Protein AF-A0A8J6T731-F1 (afdb_monomer_lite)

Sequence (92 aa):
MKNIMDGKAMALELCRSWEDLLEQTGLSPEVDYRIRKMINRMTPLLNKMYLKTVKGQEMVLQCAEKTRRIQHQLNSNKEDVYFSLTDLEKTY

Foldseek 3D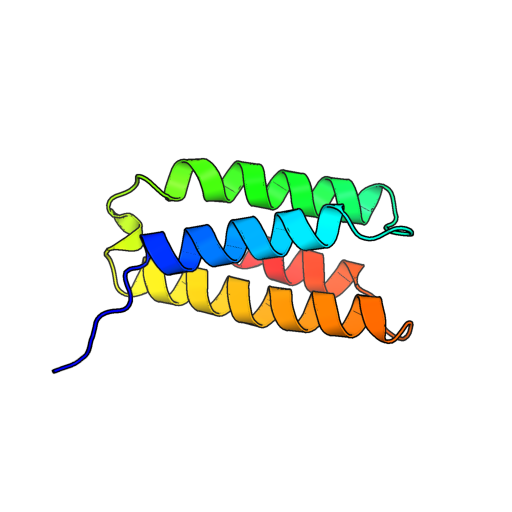i:
DDPPPQLLVLLVVLLVLLVVVLPDPPDDPVRNVLSVVVSVVSVVVSPDPLSVDPLSSVLSVVLSVLSVVLVVCVVVVDDDSVVSSVVSVVSD

Secondary structure (DSSP, 8-state):
------HHHHHHHHHHHHHHHHTSTT--HHHHHHHHHHHHHHGGGTTSGGGGSHHHHHHHHHHHHHHHHHHHHHHHT-S-HHHHHHHHHHT-

Structure (mmCIF, N/CA/C/O backbone):
data_AF-A0A8J6T731-F1
#
_entry.id   AF-A0A8J6T731-F1
#
loop_
_atom_site.group_PDB
_atom_site.id
_atom_site.type_symbol
_atom_site.label_atom_id
_atom_site.label_alt_id
_atom_site.label_comp_id
_atom_site.label_asym_id
_atom_site.label_entity_id
_atom_site.label_seq_id
_atom_site.pdbx_PDB_ins_code
_atom_site.Cartn_x
_atom_site.Cartn_y
_atom_site.Cartn_z
_atom_site.occupancy
_atom_site.B_iso_or_equiv
_atom_site.auth_seq_id
_atom_site.auth_comp_id
_atom_site.auth_asym_id
_atom_site.auth_atom_id
_atom_site.pdbx_PDB_model_num
ATOM 1 N N . MET A 1 1 ? 25.225 -11.427 -13.339 1.00 42.12 1 MET A N 1
ATOM 2 C CA . MET A 1 1 ? 24.211 -11.985 -12.418 1.00 42.12 1 MET A CA 1
ATOM 3 C C . MET A 1 1 ? 23.869 -10.965 -11.339 1.00 42.12 1 MET A C 1
ATOM 5 O O . MET A 1 1 ? 24.634 -10.779 -10.407 1.00 42.12 1 MET A O 1
ATOM 9 N N . LYS A 1 2 ? 22.724 -10.303 -11.483 1.00 33.06 2 LYS A N 1
ATOM 10 C CA . LYS A 1 2 ? 21.843 -9.876 -10.390 1.00 33.06 2 LYS A CA 1
ATOM 11 C C . LYS A 1 2 ? 20.459 -10.149 -10.962 1.00 33.06 2 LYS A C 1
ATOM 13 O O . LYS A 1 2 ? 20.150 -9.589 -12.010 1.00 33.06 2 LYS A O 1
ATOM 18 N N . ASN A 1 3 ? 19.695 -11.068 -10.375 1.00 45.44 3 ASN A N 1
ATOM 19 C CA . ASN A 1 3 ? 18.272 -11.158 -10.688 1.00 45.44 3 ASN A CA 1
ATOM 20 C C . ASN A 1 3 ? 17.702 -9.801 -10.288 1.00 45.44 3 ASN A C 1
ATOM 22 O O . ASN A 1 3 ? 17.554 -9.523 -9.101 1.00 45.44 3 ASN A O 1
ATOM 26 N N . ILE A 1 4 ? 17.521 -8.914 -11.267 1.00 52.78 4 ILE A N 1
ATOM 27 C CA . ILE A 1 4 ? 16.784 -7.677 -11.071 1.00 52.78 4 ILE A CA 1
ATOM 28 C C . ILE A 1 4 ? 15.380 -8.169 -10.753 1.00 52.78 4 ILE A C 1
ATOM 30 O O . ILE A 1 4 ? 14.661 -8.609 -11.646 1.00 52.78 4 ILE A O 1
ATOM 34 N N . MET A 1 5 ? 15.061 -8.227 -9.461 1.00 64.12 5 MET A N 1
ATOM 35 C CA . MET A 1 5 ? 13.722 -8.532 -8.989 1.00 64.12 5 MET A CA 1
ATOM 36 C C . MET A 1 5 ? 12.792 -7.578 -9.742 1.00 64.12 5 MET A C 1
ATOM 38 O O . MET A 1 5 ? 13.040 -6.371 -9.768 1.00 64.12 5 MET A O 1
ATOM 42 N N . ASP A 1 6 ? 11.809 -8.119 -10.460 1.00 79.69 6 ASP A N 1
ATOM 43 C CA . ASP A 1 6 ? 10.935 -7.299 -11.292 1.00 79.69 6 ASP A CA 1
ATOM 44 C C . ASP A 1 6 ? 10.189 -6.317 -10.379 1.00 79.69 6 ASP A C 1
ATOM 46 O O . ASP A 1 6 ? 9.433 -6.729 -9.498 1.00 79.69 6 ASP A O 1
ATOM 50 N N . GLY A 1 7 ? 10.412 -5.012 -10.566 1.00 78.94 7 GLY A N 1
ATOM 51 C CA . GLY A 1 7 ? 9.762 -3.971 -9.769 1.00 78.94 7 GLY A CA 1
ATOM 52 C C . GLY A 1 7 ? 8.241 -4.053 -9.831 1.00 78.94 7 GLY A C 1
ATOM 53 O O . GLY A 1 7 ? 7.572 -3.693 -8.865 1.00 78.94 7 GLY A O 1
ATOM 54 N N . LYS A 1 8 ? 7.690 -4.610 -10.916 1.00 83.81 8 LYS A N 1
ATOM 55 C CA . LYS A 1 8 ? 6.266 -4.924 -11.012 1.00 83.81 8 LYS A CA 1
ATOM 56 C C . LYS A 1 8 ? 5.854 -6.034 -10.046 1.00 83.81 8 LYS A C 1
ATOM 58 O O . LYS A 1 8 ? 4.821 -5.905 -9.397 1.00 83.81 8 LYS A O 1
ATOM 63 N N . ALA A 1 9 ? 6.637 -7.106 -9.943 1.00 85.44 9 ALA A N 1
ATOM 64 C CA . ALA A 1 9 ? 6.357 -8.204 -9.020 1.00 85.44 9 ALA A CA 1
ATOM 65 C C . ALA A 1 9 ? 6.435 -7.734 -7.560 1.00 85.44 9 ALA A C 1
ATOM 67 O O . ALA A 1 9 ? 5.516 -8.003 -6.792 1.00 85.44 9 ALA A O 1
ATOM 68 N N . MET A 1 10 ? 7.459 -6.947 -7.211 1.00 85.38 10 MET A N 1
ATOM 69 C CA . MET A 1 10 ? 7.587 -6.362 -5.869 1.00 85.38 10 MET A CA 1
ATOM 70 C C . MET A 1 10 ? 6.411 -5.436 -5.533 1.00 85.38 10 MET A C 1
ATOM 72 O O . MET A 1 10 ? 5.880 -5.468 -4.427 1.00 85.38 10 MET A O 1
ATOM 76 N N . ALA A 1 11 ? 5.973 -4.617 -6.490 1.00 86.50 11 ALA A N 1
ATOM 77 C CA . ALA A 1 11 ? 4.857 -3.707 -6.274 1.00 86.50 11 ALA A CA 1
ATOM 78 C C . ALA A 1 11 ? 3.510 -4.446 -6.159 1.00 86.50 11 ALA A C 1
ATOM 80 O O . ALA A 1 11 ? 2.654 -4.032 -5.383 1.00 86.50 11 ALA A O 1
ATOM 81 N N . LEU A 1 12 ? 3.333 -5.558 -6.883 1.00 88.31 12 LEU A N 1
ATOM 82 C CA . LEU A 1 12 ? 2.175 -6.445 -6.727 1.00 88.31 12 LEU A CA 1
ATOM 83 C C . LEU A 1 12 ? 2.144 -7.101 -5.343 1.00 88.31 12 LEU A C 1
ATOM 85 O O . LEU A 1 12 ? 1.091 -7.142 -4.715 1.00 88.31 12 LEU A O 1
ATOM 89 N N . GLU A 1 13 ? 3.283 -7.596 -4.863 1.00 89.19 13 GLU A N 1
ATOM 90 C CA . GLU A 1 13 ? 3.407 -8.168 -3.517 1.00 89.19 13 GLU A CA 1
ATOM 91 C C . GLU A 1 13 ? 3.116 -7.124 -2.429 1.00 89.19 13 GLU A C 1
ATOM 93 O O . GLU A 1 13 ? 2.438 -7.415 -1.443 1.00 89.19 13 GLU A O 1
ATOM 98 N N . LEU A 1 14 ? 3.556 -5.882 -2.644 1.00 89.19 14 LEU A N 1
ATOM 99 C CA . LEU A 1 14 ? 3.256 -4.764 -1.757 1.00 89.19 14 LEU A CA 1
ATOM 100 C C . LEU A 1 14 ? 1.758 -4.427 -1.725 1.00 89.19 14 LEU A C 1
ATOM 102 O O . LEU A 1 14 ? 1.209 -4.265 -0.639 1.00 89.19 14 LEU A O 1
ATOM 106 N N . CYS A 1 15 ? 1.087 -4.367 -2.882 1.00 89.50 15 CYS A N 1
ATOM 107 C CA . CYS A 1 15 ? -0.367 -4.177 -2.924 1.00 89.50 15 CYS A CA 1
ATOM 108 C C . CYS A 1 15 ? -1.102 -5.289 -2.171 1.00 89.50 15 CYS A C 1
ATOM 110 O O . CYS A 1 15 ? -1.966 -4.979 -1.359 1.00 89.50 15 CYS A O 1
ATOM 112 N N . ARG A 1 16 ? -0.713 -6.555 -2.372 1.00 90.19 16 ARG A N 1
ATOM 113 C CA . ARG A 1 16 ? -1.298 -7.688 -1.636 1.00 90.19 16 ARG A CA 1
ATOM 114 C C . ARG A 1 16 ? -1.093 -7.554 -0.132 1.00 90.19 16 ARG A C 1
ATOM 116 O O . ARG A 1 16 ? -2.036 -7.694 0.623 1.00 90.19 16 ARG A O 1
ATOM 123 N N . SER A 1 17 ? 0.106 -7.163 0.300 1.00 88.50 17 SER A N 1
ATOM 124 C CA . SER A 1 17 ? 0.395 -6.935 1.724 1.00 88.50 17 SER A CA 1
ATOM 125 C C . SER A 1 17 ? -0.486 -5.842 2.345 1.00 88.50 17 SER A C 1
ATOM 127 O O . SER A 1 17 ? -0.770 -5.876 3.542 1.00 88.50 17 SER A O 1
ATOM 129 N N . TRP A 1 18 ? -0.892 -4.843 1.556 1.00 89.75 18 TRP A N 1
ATOM 130 C CA . TRP A 1 18 ? -1.841 -3.812 1.977 1.00 89.75 18 TRP A CA 1
ATOM 131 C C . TRP A 1 18 ? -3.290 -4.298 1.960 1.00 89.75 18 TRP A C 1
ATOM 133 O O . TRP A 1 18 ? -4.054 -3.918 2.840 1.00 89.75 18 TRP A O 1
ATOM 143 N N . GLU A 1 19 ? -3.673 -5.133 0.998 1.00 90.62 19 GLU A N 1
ATOM 144 C CA . GLU A 1 19 ? -4.982 -5.796 0.981 1.00 90.62 19 GLU A CA 1
ATOM 145 C C . GLU A 1 19 ? -5.138 -6.707 2.207 1.00 90.62 19 GLU A C 1
ATOM 147 O O . GLU A 1 19 ? -6.110 -6.560 2.941 1.00 90.62 19 GLU A O 1
ATOM 152 N N . ASP A 1 20 ? -4.122 -7.515 2.521 1.00 89.62 20 ASP A N 1
ATOM 153 C CA . ASP A 1 20 ? -4.081 -8.375 3.711 1.00 89.62 20 ASP A CA 1
ATOM 154 C C . ASP A 1 20 ? -4.212 -7.563 5.014 1.00 89.62 20 ASP A C 1
ATOM 156 O O . ASP A 1 20 ? -4.817 -8.012 5.987 1.00 89.62 20 ASP A O 1
ATOM 160 N N . LEU A 1 21 ? -3.655 -6.344 5.053 1.00 85.06 21 LEU A N 1
ATOM 161 C CA . LEU A 1 21 ? -3.838 -5.434 6.185 1.00 85.06 21 LEU A CA 1
ATOM 162 C C . LEU A 1 21 ? -5.298 -4.992 6.325 1.00 85.06 21 LEU A C 1
ATOM 164 O O . LEU A 1 21 ? -5.799 -4.953 7.443 1.00 85.06 21 LEU A O 1
ATOM 168 N N . LEU A 1 22 ? -5.979 -4.669 5.220 1.00 87.44 22 LEU A N 1
ATOM 169 C CA . LEU A 1 22 ? -7.388 -4.251 5.237 1.00 87.44 22 LEU A CA 1
ATOM 170 C C . LEU A 1 22 ? -8.333 -5.359 5.714 1.00 87.44 22 LEU A C 1
ATOM 172 O O . LEU A 1 22 ? -9.419 -5.058 6.205 1.00 87.44 22 LEU A O 1
ATOM 176 N N . GLU A 1 23 ? -7.934 -6.623 5.582 1.00 87.69 23 GLU A N 1
ATOM 177 C CA . GLU A 1 23 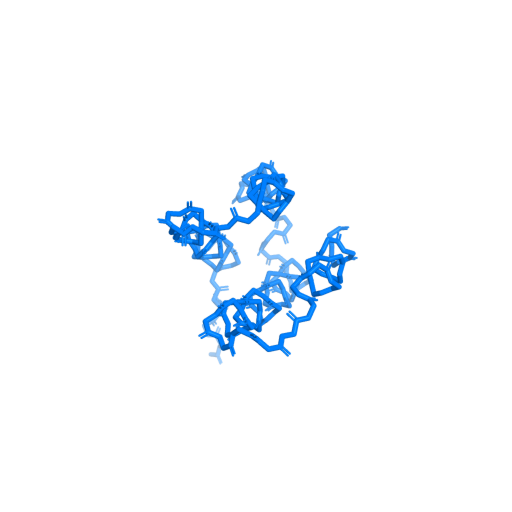? -8.693 -7.767 6.092 1.00 87.69 23 GLU A CA 1
ATOM 178 C C . GLU A 1 23 ? -8.556 -7.950 7.615 1.00 87.69 23 GLU A C 1
ATOM 180 O O . GLU A 1 23 ? -9.326 -8.700 8.222 1.00 87.69 23 GLU A O 1
ATOM 185 N N . GLN A 1 24 ? -7.624 -7.246 8.272 1.00 80.94 24 GLN A N 1
ATOM 186 C CA . GLN A 1 24 ? -7.465 -7.317 9.723 1.00 80.94 24 GLN A CA 1
ATOM 187 C C . GLN A 1 24 ? -8.622 -6.624 10.452 1.00 80.94 24 GLN A C 1
ATOM 189 O O . GLN A 1 24 ? -8.922 -5.444 10.258 1.00 80.94 24 GLN A O 1
ATOM 194 N N . THR A 1 25 ? -9.254 -7.349 11.373 1.00 70.19 25 THR A N 1
ATOM 195 C CA . THR A 1 25 ? -10.294 -6.796 12.244 1.00 70.19 25 THR A CA 1
ATOM 196 C C . THR A 1 25 ? -9.695 -5.819 13.255 1.00 70.19 25 THR A C 1
ATOM 198 O O . THR A 1 25 ? -8.715 -6.149 13.918 1.00 70.19 25 THR A O 1
ATOM 201 N N . GLY A 1 26 ? -10.326 -4.657 13.440 1.00 73.56 26 GLY A N 1
ATOM 202 C CA . GLY A 1 26 ? -9.922 -3.679 14.459 1.00 73.56 26 GLY A CA 1
ATOM 203 C C . GLY A 1 26 ? -9.071 -2.515 13.946 1.00 73.5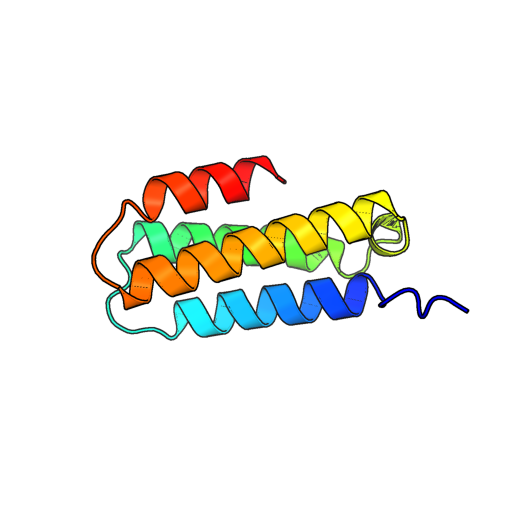6 26 GLY A C 1
ATOM 204 O O . GLY A 1 26 ? -8.619 -1.704 14.753 1.00 73.56 26 GLY A O 1
ATOM 205 N N . LEU A 1 27 ? -8.886 -2.383 12.628 1.00 79.12 27 LEU A N 1
ATOM 206 C CA . LEU A 1 27 ? -8.335 -1.157 12.053 1.00 79.12 27 LEU A CA 1
ATOM 207 C C . LEU A 1 27 ? -9.252 0.038 12.329 1.00 79.12 27 LEU A C 1
ATOM 209 O O . LEU A 1 27 ? -10.475 -0.043 12.194 1.00 79.12 27 LEU A O 1
ATOM 213 N N . SER A 1 28 ? -8.654 1.177 12.676 1.00 82.69 28 SER A N 1
ATOM 214 C CA . SER A 1 28 ? -9.409 2.425 12.745 1.00 82.69 28 SER A CA 1
ATOM 215 C C . SER A 1 28 ? -9.840 2.859 11.333 1.00 82.69 28 SER A C 1
ATOM 217 O O . SER A 1 28 ? -9.112 2.604 10.367 1.00 82.69 28 SER A O 1
ATOM 219 N N . PRO A 1 29 ? -10.981 3.564 11.184 1.00 83.25 29 PRO A N 1
ATOM 220 C CA . PRO A 1 29 ? -11.452 4.031 9.877 1.00 83.25 29 PRO A CA 1
ATOM 221 C C . PRO A 1 29 ? -10.420 4.867 9.108 1.00 83.25 29 PRO A C 1
ATOM 223 O O . PRO A 1 29 ? -10.357 4.822 7.883 1.00 83.25 29 PRO A O 1
ATOM 226 N N . GLU A 1 30 ? -9.585 5.623 9.822 1.00 81.25 30 GLU A N 1
ATOM 227 C CA . GLU A 1 30 ? -8.528 6.415 9.202 1.00 81.25 30 GLU A CA 1
ATOM 228 C C . GLU A 1 30 ? -7.380 5.553 8.660 1.00 81.25 30 GLU A C 1
ATOM 230 O O . GLU A 1 30 ? -6.880 5.815 7.562 1.00 81.25 30 GLU A O 1
ATOM 235 N N . VAL A 1 31 ? -6.963 4.525 9.404 1.00 80.44 31 VAL A N 1
ATOM 236 C CA . VAL A 1 31 ? -5.923 3.592 8.954 1.00 80.44 31 VAL A CA 1
ATOM 237 C C . VAL A 1 31 ? -6.402 2.829 7.718 1.00 80.44 31 VAL A C 1
ATOM 239 O O . VAL A 1 31 ? -5.679 2.789 6.722 1.00 80.44 31 VAL A O 1
ATOM 242 N N . ASP A 1 32 ? -7.637 2.317 7.740 1.00 87.00 32 ASP A N 1
ATOM 243 C CA . ASP A 1 32 ? -8.278 1.672 6.583 1.00 87.00 32 ASP A CA 1
ATOM 244 C C . ASP A 1 32 ? -8.283 2.604 5.356 1.00 87.00 32 ASP A C 1
ATOM 246 O O . ASP A 1 32 ? -7.766 2.246 4.291 1.00 87.00 32 ASP A O 1
ATOM 250 N N . TYR A 1 33 ? -8.759 3.844 5.518 1.00 86.56 33 TYR A N 1
ATOM 251 C CA . TYR A 1 33 ? -8.796 4.830 4.437 1.00 86.56 33 TYR A CA 1
ATOM 252 C C . TYR A 1 33 ? -7.413 5.087 3.823 1.00 86.56 33 TYR A C 1
ATOM 254 O O . TYR A 1 33 ? -7.265 5.124 2.596 1.00 86.56 33 TYR A O 1
ATOM 262 N N . ARG A 1 34 ? -6.381 5.254 4.657 1.00 84.38 34 ARG A N 1
ATOM 263 C CA . ARG A 1 34 ? -5.014 5.515 4.184 1.00 84.38 34 ARG A CA 1
ATOM 264 C C . ARG A 1 34 ? -4.441 4.323 3.429 1.00 84.38 34 ARG A C 1
ATOM 266 O O . ARG A 1 34 ? -3.864 4.516 2.361 1.00 84.38 34 ARG A O 1
ATOM 273 N N . ILE A 1 35 ? -4.659 3.100 3.908 1.00 86.38 35 ILE A N 1
ATOM 274 C CA . ILE A 1 35 ? -4.214 1.890 3.205 1.00 86.38 35 ILE A CA 1
ATOM 275 C C . ILE A 1 35 ? -4.901 1.770 1.837 1.00 86.38 35 ILE A C 1
ATOM 277 O O . ILE A 1 35 ? -4.219 1.608 0.822 1.00 86.38 35 ILE A O 1
ATOM 281 N N . ARG A 1 36 ? -6.222 1.985 1.760 1.00 88.94 36 ARG A N 1
ATOM 282 C CA . ARG A 1 36 ? -6.952 2.020 0.475 1.00 88.94 36 ARG A CA 1
ATOM 283 C C . ARG A 1 36 ? -6.405 3.083 -0.474 1.00 88.94 36 ARG A C 1
ATOM 285 O O . ARG A 1 36 ? -6.218 2.831 -1.665 1.00 88.94 36 ARG A O 1
ATOM 292 N N . LYS A 1 37 ? -6.117 4.280 0.040 1.00 88.12 37 LYS A N 1
ATOM 293 C CA . LYS A 1 37 ? -5.526 5.379 -0.735 1.00 88.12 37 LYS A CA 1
ATOM 294 C C . LYS A 1 37 ? -4.151 5.003 -1.299 1.00 88.12 37 LYS A C 1
ATOM 296 O O . LYS A 1 37 ? -3.868 5.354 -2.445 1.00 88.12 37 LYS A O 1
ATOM 301 N N . MET A 1 38 ? -3.321 4.276 -0.551 1.00 86.00 38 MET A N 1
ATOM 302 C CA . MET A 1 38 ? -2.021 3.792 -1.033 1.00 86.00 38 MET A CA 1
ATOM 303 C C . MET A 1 38 ? -2.167 2.758 -2.154 1.00 86.00 38 MET A C 1
ATOM 305 O O . MET A 1 38 ? -1.542 2.922 -3.203 1.00 86.00 38 MET A O 1
ATOM 309 N N . ILE A 1 39 ? -3.049 1.765 -1.998 1.00 87.69 39 ILE A N 1
ATOM 310 C CA . ILE A 1 39 ? -3.346 0.773 -3.050 1.00 87.69 39 ILE A CA 1
ATOM 311 C C . ILE A 1 39 ? -3.802 1.476 -4.335 1.00 87.69 39 ILE A C 1
ATOM 313 O O . ILE A 1 39 ? -3.274 1.215 -5.421 1.00 87.69 39 ILE A O 1
ATOM 317 N N . ASN A 1 40 ? -4.723 2.435 -4.214 1.00 86.62 40 ASN A N 1
ATOM 318 C CA . ASN A 1 40 ? -5.236 3.205 -5.348 1.00 86.62 40 ASN A CA 1
ATOM 319 C C . ASN A 1 40 ? -4.151 4.039 -6.050 1.00 86.62 40 ASN A C 1
ATOM 321 O O . ASN A 1 40 ? -4.246 4.283 -7.252 1.00 86.62 40 ASN A O 1
ATOM 325 N N . ARG A 1 41 ? -3.106 4.468 -5.329 1.00 84.12 41 ARG A N 1
ATOM 326 C CA . ARG A 1 41 ? -1.960 5.200 -5.894 1.00 84.12 41 ARG A CA 1
ATOM 327 C C . ARG A 1 41 ? -0.901 4.282 -6.507 1.00 84.12 41 ARG A C 1
ATOM 329 O O . ARG A 1 41 ? -0.310 4.656 -7.518 1.00 84.12 41 ARG A O 1
ATOM 336 N N . MET A 1 42 ? -0.667 3.096 -5.942 1.00 82.75 42 MET A N 1
ATOM 337 C CA . MET A 1 42 ? 0.302 2.120 -6.461 1.00 82.75 42 MET A CA 1
ATOM 338 C C . MET A 1 42 ? -0.220 1.376 -7.691 1.00 82.75 42 MET A C 1
ATOM 340 O O . MET A 1 42 ? 0.530 1.174 -8.643 1.00 82.75 42 MET A O 1
ATOM 344 N N . THR A 1 43 ? -1.505 1.016 -7.719 1.00 83.50 43 THR A N 1
ATOM 345 C CA . THR A 1 43 ? -2.104 0.212 -8.800 1.00 83.50 43 THR A CA 1
ATOM 346 C C . THR A 1 43 ? -1.842 0.787 -10.205 1.00 83.50 43 THR A C 1
ATOM 348 O O . THR A 1 43 ? -1.396 0.041 -11.081 1.00 83.50 43 THR A O 1
ATOM 351 N N . PRO A 1 44 ? -1.988 2.106 -10.453 1.00 83.00 44 PRO A N 1
ATOM 352 C CA . PRO A 1 44 ? -1.647 2.705 -11.744 1.00 83.00 44 PRO A CA 1
ATOM 353 C C . PRO A 1 44 ? -0.153 2.656 -12.089 1.00 83.00 44 PRO A C 1
ATOM 355 O O . PRO A 1 44 ? 0.206 2.753 -13.263 1.00 83.00 44 PRO A O 1
ATOM 358 N N . LEU A 1 45 ? 0.735 2.546 -11.096 1.00 78.69 45 LEU A N 1
ATOM 359 C CA . LEU A 1 45 ? 2.183 2.468 -11.304 1.00 78.69 45 LEU A CA 1
ATOM 360 C C . LEU A 1 45 ? 2.640 1.064 -11.713 1.00 78.69 45 LEU A C 1
ATOM 362 O O . LEU A 1 45 ? 3.653 0.962 -12.402 1.00 78.69 45 LEU A O 1
ATOM 366 N N . LEU A 1 46 ? 1.874 0.013 -11.391 1.00 77.00 46 LEU A N 1
ATOM 367 C CA . LEU A 1 46 ? 2.186 -1.390 -11.718 1.00 77.00 46 LEU A CA 1
ATOM 368 C C . LEU A 1 46 ? 2.428 -1.639 -13.213 1.00 77.00 46 LEU A C 1
ATOM 370 O O . LEU A 1 46 ? 3.168 -2.547 -13.591 1.00 77.00 46 LEU A O 1
ATOM 374 N N . ASN A 1 47 ? 1.809 -0.828 -14.070 1.00 72.81 47 ASN A N 1
ATOM 375 C CA . ASN A 1 47 ? 1.932 -0.934 -15.523 1.00 72.81 47 ASN A CA 1
ATOM 376 C C . ASN A 1 47 ? 2.883 0.109 -16.128 1.00 72.81 47 ASN A C 1
ATOM 378 O O . ASN A 1 47 ? 3.056 0.147 -17.347 1.00 72.81 47 ASN A O 1
ATOM 382 N N . LYS A 1 48 ? 3.522 0.955 -15.309 1.00 77.69 48 LYS A N 1
ATOM 383 C CA . LYS A 1 48 ? 4.439 1.989 -15.797 1.00 77.69 48 LYS A CA 1
ATOM 384 C C . LYS A 1 48 ? 5.855 1.453 -15.952 1.00 77.69 48 LYS A C 1
ATOM 386 O O . LYS A 1 48 ? 6.386 0.746 -15.100 1.00 77.69 48 LYS A O 1
ATOM 391 N N . MET A 1 49 ? 6.519 1.918 -17.010 1.00 72.12 49 MET A N 1
ATOM 392 C CA . MET A 1 49 ? 7.935 1.640 -17.275 1.00 72.12 49 MET A CA 1
ATOM 393 C C . MET A 1 49 ? 8.853 2.102 -16.128 1.00 72.12 49 MET A C 1
ATOM 395 O O . MET A 1 49 ? 9.933 1.551 -15.951 1.00 72.12 49 MET A O 1
ATOM 399 N N . TYR A 1 50 ? 8.397 3.057 -15.309 1.00 75.25 50 TYR A N 1
ATOM 400 C CA . TYR A 1 50 ? 9.105 3.558 -14.130 1.00 75.25 50 TYR A CA 1
ATOM 401 C C . TYR A 1 50 ? 9.536 2.451 -13.152 1.00 75.25 50 TYR A C 1
ATOM 403 O O . TYR A 1 50 ? 10.651 2.505 -12.641 1.00 75.25 50 TYR A O 1
ATOM 411 N N . LEU A 1 51 ? 8.730 1.401 -12.958 1.00 77.69 51 LEU A N 1
ATOM 412 C CA . LEU A 1 51 ? 9.079 0.282 -12.067 1.00 77.69 51 LEU A CA 1
ATOM 413 C C . LEU A 1 51 ? 10.194 -0.625 -12.616 1.00 77.69 51 LEU A C 1
ATOM 415 O O . LEU A 1 51 ? 10.756 -1.432 -11.881 1.00 77.69 51 LEU A O 1
ATOM 419 N N . LYS A 1 52 ? 10.560 -0.477 -13.896 1.00 80.06 52 LYS A N 1
ATOM 420 C CA . LYS A 1 52 ? 11.743 -1.132 -14.476 1.00 80.06 52 LYS A CA 1
ATOM 421 C C . LYS A 1 52 ? 13.038 -0.377 -14.169 1.00 80.06 52 LYS A C 1
ATOM 423 O O . LYS A 1 52 ? 14.118 -0.889 -14.445 1.00 80.06 52 LYS A O 1
ATOM 428 N N . THR A 1 53 ? 12.943 0.845 -13.642 1.00 83.19 53 THR A N 1
ATOM 429 C CA . THR A 1 53 ? 14.108 1.654 -13.271 1.00 83.19 53 THR A CA 1
ATOM 430 C C . THR A 1 53 ? 14.580 1.309 -11.863 1.00 83.19 53 THR A C 1
ATOM 432 O O . THR A 1 53 ? 13.776 0.934 -11.011 1.00 83.19 53 THR A O 1
ATOM 435 N N . VAL A 1 54 ? 15.874 1.509 -11.596 1.00 84.81 54 VAL A N 1
ATOM 436 C CA . VAL A 1 54 ? 16.460 1.331 -10.255 1.00 84.81 54 VAL A CA 1
ATOM 437 C C . VAL A 1 54 ? 15.715 2.173 -9.214 1.00 84.81 54 VAL A C 1
ATOM 439 O O . VAL A 1 54 ? 15.313 1.646 -8.187 1.00 84.81 54 VAL A O 1
ATOM 442 N N . LYS A 1 55 ? 15.419 3.443 -9.524 1.00 82.50 55 LYS A N 1
ATOM 443 C CA . LYS A 1 55 ? 14.674 4.338 -8.621 1.00 82.50 55 LYS A CA 1
ATOM 444 C C . LYS A 1 55 ? 13.263 3.836 -8.313 1.00 82.50 55 LYS A C 1
ATOM 446 O O . LYS A 1 55 ? 12.820 3.909 -7.173 1.00 82.50 55 LYS A O 1
ATOM 451 N N . GLY A 1 56 ? 12.558 3.315 -9.319 1.00 82.38 56 GLY A N 1
ATOM 452 C CA . GLY A 1 56 ? 11.234 2.729 -9.115 1.00 82.38 56 GLY A CA 1
ATOM 453 C C . GLY A 1 56 ? 11.287 1.494 -8.217 1.00 82.38 56 GLY A C 1
ATOM 454 O O . GLY A 1 56 ? 10.444 1.340 -7.341 1.00 82.38 56 GLY A O 1
ATOM 455 N N . GLN A 1 57 ? 12.306 0.649 -8.382 1.00 85.06 57 GLN A N 1
ATOM 456 C CA . GLN A 1 57 ? 12.527 -0.514 -7.518 1.00 85.06 57 GLN A CA 1
ATOM 457 C C . GLN A 1 57 ? 12.891 -0.105 -6.085 1.00 85.06 57 GLN A C 1
ATOM 459 O O . GLN A 1 57 ? 12.344 -0.665 -5.141 1.00 85.06 57 GLN A O 1
ATOM 464 N N . GLU A 1 58 ? 13.752 0.900 -5.911 1.00 86.81 58 GLU A N 1
ATOM 465 C CA . GLU A 1 58 ? 14.107 1.461 -4.600 1.00 86.81 58 GLU A CA 1
ATOM 466 C C . GLU A 1 58 ? 12.885 2.028 -3.870 1.00 86.81 58 GLU A C 1
ATOM 468 O O . GLU A 1 58 ? 12.699 1.746 -2.689 1.00 86.81 58 GLU A O 1
ATOM 473 N N . MET A 1 59 ? 12.016 2.764 -4.571 1.00 87.12 59 MET A N 1
ATOM 474 C CA . MET A 1 59 ? 10.766 3.281 -4.007 1.00 87.12 59 MET A CA 1
ATOM 475 C C . MET A 1 59 ? 9.872 2.140 -3.499 1.00 87.12 59 MET A C 1
ATOM 477 O O . MET A 1 59 ? 9.380 2.197 -2.372 1.00 87.12 59 MET A O 1
ATOM 481 N N . VAL A 1 60 ? 9.691 1.080 -4.297 1.00 85.69 60 VAL A N 1
ATOM 482 C CA . VAL A 1 60 ? 8.885 -0.087 -3.901 1.00 85.69 60 VAL A CA 1
ATOM 483 C C . VAL A 1 60 ? 9.498 -0.802 -2.696 1.00 85.69 60 VAL A C 1
ATOM 485 O O . VAL A 1 60 ? 8.773 -1.151 -1.767 1.00 85.69 60 VAL A O 1
ATOM 488 N N . LEU A 1 61 ? 10.823 -0.973 -2.668 1.00 86.50 61 LEU A N 1
ATOM 489 C CA 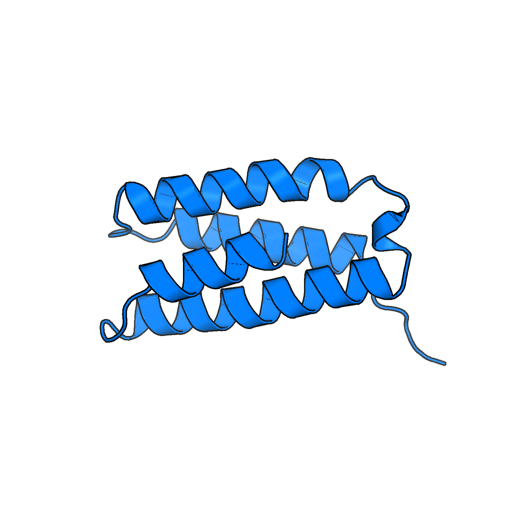. LEU A 1 61 ? 11.532 -1.582 -1.540 1.00 86.50 61 LEU A CA 1
ATOM 490 C C . LEU A 1 61 ? 11.358 -0.773 -0.250 1.00 86.50 61 LEU A C 1
ATOM 492 O O . LEU A 1 61 ? 11.041 -1.349 0.790 1.00 86.50 61 LEU A O 1
ATOM 496 N N . GLN A 1 62 ? 11.497 0.554 -0.317 1.00 86.19 62 GLN A N 1
ATOM 497 C CA . GLN A 1 62 ? 11.264 1.432 0.833 1.00 86.19 62 GLN A CA 1
ATOM 498 C C . GLN A 1 62 ? 9.819 1.333 1.331 1.00 86.19 62 GLN A C 1
ATOM 500 O O . GLN A 1 62 ? 9.580 1.252 2.537 1.00 86.19 62 GLN A O 1
ATOM 505 N N . CYS A 1 63 ? 8.850 1.289 0.415 1.00 85.69 63 CYS A N 1
ATOM 506 C CA . CYS A 1 63 ? 7.447 1.129 0.782 1.00 85.69 63 CYS A CA 1
ATOM 507 C C . CYS A 1 63 ? 7.180 -0.233 1.438 1.00 85.69 63 CYS A C 1
ATOM 509 O O . CYS A 1 63 ? 6.460 -0.300 2.435 1.00 85.69 63 CYS A O 1
ATOM 511 N N . ALA A 1 64 ? 7.790 -1.309 0.934 1.00 85.00 64 ALA A N 1
ATOM 512 C CA . ALA A 1 64 ? 7.682 -2.641 1.522 1.00 85.00 64 ALA A CA 1
ATOM 513 C C . ALA A 1 64 ? 8.283 -2.702 2.931 1.00 85.00 64 ALA A C 1
ATOM 515 O O . ALA A 1 64 ? 7.664 -3.250 3.842 1.00 85.00 64 ALA A O 1
ATOM 516 N N . GLU A 1 65 ? 9.449 -2.091 3.148 1.00 86.50 65 GLU A N 1
ATOM 517 C CA . GLU A 1 65 ? 10.076 -2.044 4.470 1.00 86.50 65 GLU A CA 1
ATOM 518 C C . GLU A 1 65 ? 9.202 -1.298 5.488 1.00 86.50 65 GLU A C 1
ATOM 520 O O . GLU A 1 65 ? 8.937 -1.809 6.578 1.00 86.50 65 GLU A O 1
ATOM 525 N N . LYS A 1 66 ? 8.690 -0.120 5.118 1.00 84.69 66 LYS A N 1
ATOM 526 C CA . LYS A 1 66 ? 7.788 0.667 5.972 1.00 84.69 66 LYS A CA 1
ATOM 527 C C . LYS A 1 66 ? 6.468 -0.060 6.246 1.00 84.69 66 LYS A C 1
ATOM 529 O O . LYS A 1 66 ? 5.983 -0.039 7.373 1.00 84.69 66 LYS A O 1
ATOM 534 N N . THR A 1 67 ? 5.928 -0.774 5.258 1.00 82.69 67 THR A N 1
ATOM 535 C CA . THR A 1 67 ? 4.709 -1.588 5.415 1.00 82.69 67 THR A CA 1
ATOM 536 C C . THR A 1 67 ? 4.900 -2.713 6.428 1.00 82.69 67 THR A C 1
ATOM 538 O O . THR A 1 67 ? 4.048 -2.897 7.295 1.00 82.69 67 THR A O 1
ATOM 541 N N . ARG A 1 68 ? 6.043 -3.411 6.397 1.00 83.75 68 ARG A N 1
ATOM 542 C CA . ARG A 1 68 ? 6.367 -4.435 7.407 1.00 83.75 68 ARG A CA 1
ATOM 543 C C . ARG A 1 68 ? 6.449 -3.849 8.818 1.00 83.75 68 ARG A C 1
ATOM 545 O O . ARG A 1 68 ? 5.997 -4.482 9.769 1.00 83.75 68 ARG A O 1
ATOM 552 N N . ARG A 1 69 ? 6.991 -2.633 8.970 1.00 82.19 69 ARG A N 1
ATOM 553 C CA . ARG A 1 69 ? 7.024 -1.934 10.270 1.00 82.19 69 ARG A CA 1
ATOM 554 C C . ARG A 1 69 ? 5.613 -1.621 10.773 1.00 82.19 69 ARG A C 1
ATOM 556 O O . ARG A 1 69 ? 5.320 -1.898 11.931 1.00 82.19 69 ARG A O 1
ATOM 563 N N . ILE A 1 70 ? 4.732 -1.132 9.897 1.00 82.00 70 ILE A N 1
ATOM 564 C CA . ILE A 1 70 ? 3.318 -0.867 10.218 1.00 82.00 70 ILE A CA 1
ATOM 565 C C . ILE A 1 70 ? 2.600 -2.154 10.647 1.00 82.00 70 ILE A C 1
ATOM 567 O O . ILE A 1 70 ? 1.939 -2.161 11.682 1.00 82.00 70 ILE A O 1
ATOM 571 N N . GLN A 1 71 ? 2.778 -3.255 9.909 1.00 79.50 71 GLN A N 1
ATOM 572 C CA . GLN A 1 71 ? 2.226 -4.570 10.268 1.00 79.50 71 GLN A CA 1
ATOM 573 C C . GLN A 1 71 ? 2.678 -5.012 11.669 1.00 79.50 71 GLN A C 1
ATOM 575 O O . GLN A 1 71 ? 1.868 -5.453 12.482 1.00 79.50 71 GLN A O 1
ATOM 580 N N . HIS A 1 72 ? 3.965 -4.855 11.985 1.00 81.44 72 HIS A N 1
ATOM 581 C CA . HIS A 1 72 ? 4.492 -5.185 13.308 1.00 81.44 72 HIS A CA 1
ATOM 582 C C . HIS A 1 72 ? 3.906 -4.288 14.415 1.00 81.44 72 HIS A C 1
ATOM 584 O O . HIS A 1 72 ? 3.600 -4.773 15.504 1.00 81.44 72 HIS A O 1
ATOM 590 N N . GLN A 1 73 ? 3.726 -2.990 14.157 1.00 79.12 73 GLN A N 1
ATOM 591 C CA . GLN A 1 73 ? 3.136 -2.042 15.113 1.00 79.12 73 GLN A CA 1
ATOM 592 C C . GLN A 1 73 ? 1.655 -2.341 15.386 1.00 79.12 73 GLN A C 1
ATOM 594 O O . GLN A 1 73 ? 1.250 -2.365 16.548 1.00 79.12 73 GLN A O 1
ATOM 599 N N . LEU A 1 74 ? 0.880 -2.656 14.343 1.00 76.56 74 LEU A N 1
ATOM 600 C CA . LEU A 1 74 ? -0.522 -3.073 14.465 1.00 76.56 74 LEU A CA 1
ATOM 601 C C . LEU A 1 74 ? -0.666 -4.336 15.327 1.00 76.56 74 LEU A C 1
ATOM 603 O O . LEU A 1 74 ? -1.515 -4.386 16.211 1.00 76.56 74 LEU A O 1
ATOM 607 N N . ASN A 1 75 ? 0.222 -5.314 15.140 1.00 72.62 75 ASN A N 1
ATOM 608 C CA . ASN A 1 75 ? 0.202 -6.569 15.898 1.00 72.62 75 ASN A CA 1
ATOM 609 C C . ASN A 1 75 ? 0.731 -6.446 17.339 1.00 72.62 75 ASN A C 1
ATOM 611 O O . ASN A 1 75 ? 0.462 -7.316 18.165 1.00 72.62 75 ASN A O 1
ATOM 615 N N . SER A 1 76 ? 1.507 -5.404 17.655 1.00 69.56 76 SER A N 1
ATOM 616 C CA . SER A 1 76 ? 2.154 -5.243 18.969 1.00 69.56 76 SER A CA 1
ATOM 617 C C . SER A 1 76 ? 1.444 -4.265 19.910 1.00 69.56 76 SER A C 1
ATOM 619 O O . SER A 1 76 ? 1.875 -4.122 21.055 1.00 69.56 76 SER A O 1
ATOM 621 N N . ASN A 1 77 ? 0.335 -3.646 19.478 1.00 60.84 77 ASN A N 1
ATOM 622 C CA . ASN A 1 77 ? -0.534 -2.780 20.291 1.00 60.84 77 ASN A CA 1
ATOM 623 C C . ASN A 1 77 ? 0.196 -1.600 20.978 1.00 60.84 77 ASN A C 1
ATOM 625 O O . ASN A 1 77 ? -0.263 -1.099 22.006 1.00 60.84 77 ASN A O 1
ATOM 629 N N . LYS A 1 78 ? 1.366 -1.187 20.465 1.00 54.03 78 LYS A N 1
ATOM 630 C CA . LYS A 1 78 ? 2.319 -0.361 21.231 1.00 54.03 78 LYS A CA 1
ATOM 631 C C . LYS A 1 78 ? 2.903 0.872 20.549 1.00 54.03 78 LYS A C 1
ATOM 633 O O . LYS A 1 78 ? 3.747 1.510 21.165 1.00 54.03 78 LYS A O 1
ATOM 638 N N . GLU A 1 79 ? 2.465 1.284 19.364 1.00 59.78 79 GLU A N 1
ATOM 639 C CA . GLU A 1 79 ? 3.006 2.517 18.777 1.00 59.78 79 GLU A CA 1
ATOM 640 C C . GLU A 1 79 ? 2.076 3.178 17.761 1.00 59.78 79 GLU A C 1
ATOM 642 O O . GLU A 1 79 ? 1.161 2.553 17.228 1.00 59.78 79 GLU A O 1
ATOM 647 N N . ASP A 1 80 ? 2.327 4.464 17.524 1.00 70.00 80 ASP A N 1
ATOM 648 C CA . ASP A 1 80 ? 1.511 5.386 16.741 1.00 70.00 80 ASP A CA 1
ATOM 649 C C . ASP A 1 80 ? 1.559 5.050 15.235 1.00 70.00 80 ASP A C 1
ATOM 651 O O . ASP A 1 80 ? 2.275 5.669 14.444 1.00 70.00 80 ASP A O 1
ATOM 655 N N . VAL A 1 81 ? 0.790 4.028 14.833 1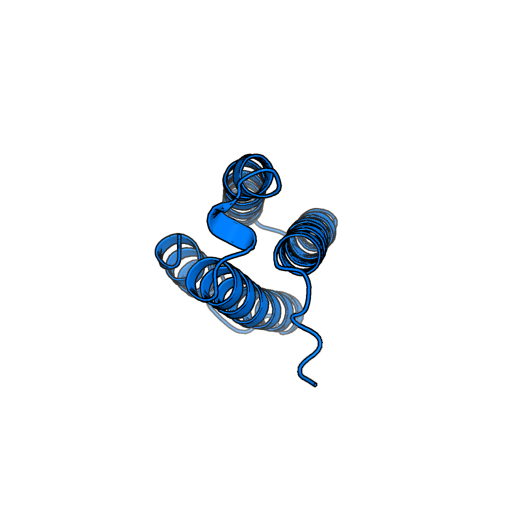.00 74.00 81 VAL A N 1
ATOM 656 C CA . VAL A 1 81 ? 0.608 3.555 13.442 1.00 74.00 81 VAL A CA 1
ATOM 657 C C . VAL A 1 81 ? 0.344 4.716 12.472 1.00 74.00 81 VAL A C 1
ATOM 659 O O . VAL A 1 81 ? 0.737 4.677 11.303 1.00 74.00 81 VAL A O 1
ATOM 662 N N . TYR A 1 82 ? -0.271 5.787 12.971 1.00 72.31 82 TYR A N 1
ATOM 663 C CA . TYR A 1 82 ? -0.526 7.019 12.245 1.00 72.31 82 TYR A CA 1
ATOM 664 C C . TYR A 1 82 ? 0.752 7.692 11.712 1.00 72.31 82 TYR A C 1
ATOM 666 O O . TYR A 1 82 ? 0.797 8.118 10.549 1.00 72.31 82 TYR A O 1
ATOM 674 N N . PHE A 1 83 ? 1.803 7.794 12.533 1.00 76.12 83 PHE A N 1
ATOM 675 C CA . PHE A 1 83 ? 3.062 8.423 12.130 1.00 76.12 83 PHE A CA 1
ATOM 676 C C . PHE A 1 83 ? 3.758 7.601 11.042 1.00 76.12 83 PHE A C 1
ATOM 678 O O . PHE A 1 83 ? 4.155 8.150 10.013 1.00 76.12 83 PHE A O 1
ATOM 685 N N . SER A 1 84 ? 3.811 6.278 11.212 1.00 77.00 84 SER A N 1
ATOM 686 C CA . SER A 1 84 ? 4.387 5.360 10.224 1.00 77.00 84 SER A CA 1
ATOM 687 C C . SER A 1 84 ? 3.639 5.388 8.888 1.00 77.00 84 SER A C 1
ATOM 689 O O . SER A 1 84 ? 4.271 5.391 7.832 1.00 77.00 84 SER A O 1
ATOM 691 N N . LEU A 1 85 ? 2.302 5.481 8.904 1.00 75.25 85 LEU A N 1
ATOM 692 C CA . LEU A 1 85 ? 1.508 5.662 7.681 1.00 75.25 85 LEU A CA 1
ATOM 693 C C . LEU A 1 85 ? 1.803 7.001 7.003 1.00 75.25 85 LEU A C 1
ATOM 695 O O . LEU A 1 85 ? 1.920 7.063 5.784 1.00 75.25 85 LEU A O 1
ATOM 699 N N . THR A 1 86 ? 1.955 8.072 7.782 1.00 78.44 86 THR A N 1
ATOM 700 C CA . THR A 1 86 ? 2.303 9.397 7.247 1.00 78.44 86 THR A CA 1
ATOM 701 C C . THR A 1 86 ? 3.689 9.390 6.593 1.00 78.44 86 THR A C 1
ATOM 703 O O . THR A 1 86 ? 3.883 9.996 5.541 1.00 78.44 86 THR A O 1
ATOM 706 N N . ASP A 1 87 ? 4.656 8.695 7.191 1.00 79.25 87 ASP A N 1
ATOM 707 C CA . ASP A 1 87 ? 5.998 8.531 6.631 1.00 79.25 87 ASP A CA 1
ATOM 708 C C . ASP A 1 87 ? 6.004 7.662 5.358 1.00 79.25 87 ASP A C 1
ATOM 710 O O . ASP A 1 87 ? 6.728 7.956 4.404 1.00 79.25 87 ASP A O 1
ATOM 714 N N . LEU A 1 88 ? 5.162 6.627 5.297 1.00 78.81 88 LEU A N 1
ATOM 715 C CA . LEU A 1 88 ? 4.957 5.828 4.087 1.00 78.81 88 LEU A CA 1
ATOM 716 C C . LEU A 1 88 ? 4.326 6.658 2.956 1.00 78.81 88 LEU A C 1
ATOM 718 O O . LEU A 1 88 ? 4.791 6.588 1.820 1.00 78.81 88 LEU A O 1
ATOM 722 N N . GLU A 1 89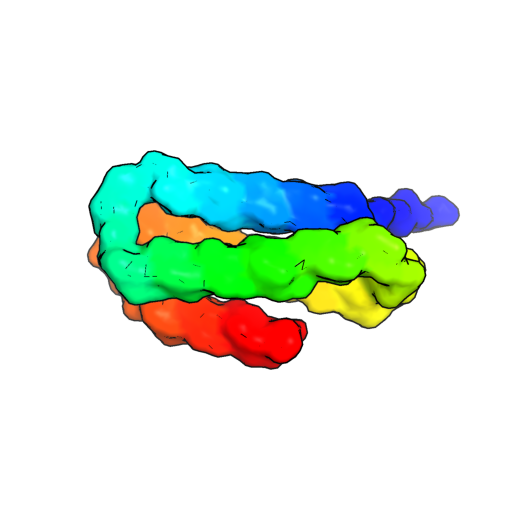 ? 3.335 7.502 3.260 1.00 77.94 89 GLU A N 1
ATOM 723 C CA . GLU A 1 89 ? 2.714 8.387 2.265 1.00 77.94 89 GLU A CA 1
ATOM 724 C C . GLU A 1 89 ? 3.697 9.401 1.654 1.00 77.94 89 GLU A C 1
ATOM 726 O O . GLU A 1 89 ? 3.489 9.810 0.516 1.00 77.94 89 GLU A O 1
ATOM 731 N N . LYS A 1 90 ? 4.757 9.800 2.373 1.00 79.50 90 LYS A N 1
ATOM 732 C CA . LYS A 1 90 ? 5.792 10.736 1.886 1.00 79.50 90 LYS A CA 1
ATOM 733 C C . LYS A 1 90 ? 6.849 10.095 0.988 1.00 79.50 90 LYS A C 1
ATOM 735 O O . LYS A 1 90 ? 7.581 10.813 0.313 1.00 79.50 90 LYS A O 1
ATOM 740 N N . THR A 1 91 ? 6.972 8.768 1.003 1.00 70.50 91 THR A N 1
ATOM 741 C CA . THR A 1 91 ? 7.844 8.039 0.063 1.00 70.50 91 THR A CA 1
ATOM 742 C C . THR A 1 91 ? 7.285 8.071 -1.365 1.00 70.50 91 THR A C 1
ATOM 744 O O . THR A 1 91 ? 8.006 7.771 -2.315 1.00 70.50 91 THR A O 1
ATOM 747 N N . TYR A 1 92 ? 6.015 8.457 -1.492 1.00 60.59 92 TYR A N 1
ATOM 748 C CA . TYR A 1 92 ? 5.223 8.506 -2.710 1.00 60.59 92 TYR A CA 1
ATOM 749 C C . TYR A 1 92 ? 5.077 9.902 -3.310 1.00 60.59 92 TYR A C 1
ATOM 751 O O . TYR A 1 92 ? 4.867 10.864 -2.539 1.00 60.59 92 TYR A O 1
#

Radius of gyration: 13.42 Å; chains: 1; bounding box: 36×23×38 Å

pLDDT: mean 79.2, std 10.64, range [33.06, 90.62]

Organism: NCBI:txid2841693